Protein AF-A0A2D3VGV9-F1 (afdb_monomer_lite)

Secondary structure (DSSP, 8-state):
----HHHHHHHHHHHHHHHHHHHHHS--SSS------HHHH----------HHHHHHHHHHHHHHHHHHHHHHHT--EEEEEE-SS-EEEEES-STTHHHHHHHHHTSTTPPP----

pLDDT: mean 84.51, std 10.04, range [55.62, 95.38]

Sequence (117 aa):
MKFNFRIAIFALAIVFGLVFSFPSLLQTHDGKKIALGLDLQGGLHMLLGVKTEEATKSRIKSLAASIKHYSEKKDILIDSLVFDDSSVSFKLLDSDDLKAMQEFLSAVDGAKIVVNG

Radius of gyration: 36.47 Å; chains: 1; bounding box: 81×20×92 Å

Foldseek 3Di:
DPPDVVVVVVVVVVVVVCVQCVCQVVVDPDHDHPDDDCVVVPHDDDDDDDPVQVVLQVVQVVVLVVLVVVCVVVVWDKADFDTDSHDTDIDGPDPVCVVVSCVVCVPDPPDDDDDDD

Structure (mmCIF, N/CA/C/O backbone):
data_AF-A0A2D3VGV9-F1
#
_entry.id   AF-A0A2D3VGV9-F1
#
loop_
_atom_site.group_PDB
_atom_site.id
_atom_site.type_symbol
_atom_site.label_atom_id
_atom_site.label_alt_id
_atom_site.label_comp_id
_atom_site.label_asym_id
_atom_site.label_entity_id
_atom_site.label_seq_id
_atom_site.pdbx_PDB_ins_code
_atom_site.Cartn_x
_atom_site.Cartn_y
_atom_site.Cartn_z
_atom_site.occupancy
_atom_site.B_iso_or_equiv
_atom_site.auth_seq_id
_atom_site.auth_comp_id
_atom_site.auth_asym_id
_atom_site.auth_atom_id
_atom_site.pdbx_PDB_model_num
ATOM 1 N N . MET A 1 1 ? 52.191 8.287 -62.982 1.00 56.31 1 MET A N 1
ATOM 2 C CA . MET A 1 1 ? 51.556 8.811 -61.752 1.00 56.31 1 MET A CA 1
ATOM 3 C C . MET A 1 1 ? 51.990 7.903 -60.604 1.00 56.31 1 MET A C 1
ATOM 5 O O . MET A 1 1 ? 51.637 6.732 -60.629 1.00 56.31 1 MET A O 1
ATOM 9 N N . LYS A 1 2 ? 52.867 8.354 -59.692 1.00 62.16 2 LYS A N 1
ATOM 10 C CA . LYS A 1 2 ? 53.317 7.511 -58.567 1.00 62.16 2 LYS A CA 1
ATOM 11 C C . LYS A 1 2 ? 52.121 7.327 -57.636 1.00 62.16 2 LYS A C 1
ATOM 13 O O . LYS A 1 2 ? 51.665 8.298 -57.041 1.00 62.16 2 LYS A O 1
ATOM 18 N N . PHE A 1 3 ? 51.561 6.122 -57.597 1.00 62.72 3 PHE A N 1
ATOM 19 C CA . PHE A 1 3 ? 50.411 5.833 -56.751 1.00 62.72 3 PHE A CA 1
ATOM 20 C C . PHE A 1 3 ? 50.861 5.971 -55.296 1.00 62.72 3 PHE A C 1
ATOM 22 O O . PHE A 1 3 ? 51.665 5.182 -54.799 1.00 62.72 3 PHE A O 1
ATOM 29 N N . ASN A 1 4 ? 50.405 7.028 -54.629 1.00 81.19 4 ASN A N 1
ATOM 30 C CA . ASN A 1 4 ? 50.730 7.248 -53.232 1.00 81.19 4 ASN A CA 1
ATOM 31 C C . ASN A 1 4 ? 49.965 6.204 -52.428 1.00 81.19 4 ASN A C 1
ATOM 33 O O . ASN A 1 4 ? 48.757 6.318 -52.251 1.00 81.19 4 ASN A O 1
ATOM 37 N N . PHE A 1 5 ? 50.673 5.194 -51.932 1.00 85.94 5 PHE A N 1
ATOM 38 C CA . PHE A 1 5 ? 50.108 4.107 -51.129 1.00 85.94 5 PHE A CA 1
ATOM 39 C C . PHE A 1 5 ? 49.244 4.614 -49.957 1.00 85.94 5 PHE A C 1
ATOM 41 O O . PHE A 1 5 ? 48.237 4.006 -49.609 1.00 85.94 5 PHE A O 1
ATOM 48 N N . ARG A 1 6 ? 49.556 5.806 -49.429 1.00 85.50 6 ARG A N 1
ATOM 49 C CA . ARG A 1 6 ? 48.732 6.521 -48.441 1.00 85.50 6 ARG A CA 1
ATOM 50 C C . ARG A 1 6 ? 47.302 6.798 -48.928 1.00 85.50 6 ARG A C 1
ATOM 52 O O . ARG A 1 6 ? 46.365 6.617 -48.164 1.00 85.50 6 ARG A O 1
ATOM 59 N N . ILE A 1 7 ? 47.130 7.201 -50.189 1.00 87.75 7 ILE A N 1
ATOM 60 C CA . ILE A 1 7 ? 45.815 7.459 -50.802 1.00 87.75 7 ILE A CA 1
ATOM 61 C C . ILE A 1 7 ? 45.046 6.147 -50.971 1.00 87.75 7 ILE A C 1
ATOM 63 O O . ILE A 1 7 ? 43.850 6.108 -50.706 1.00 87.75 7 ILE A O 1
ATOM 67 N N . ALA A 1 8 ? 45.732 5.063 -51.344 1.00 88.06 8 ALA A N 1
ATOM 68 C CA . ALA A 1 8 ? 45.111 3.744 -51.452 1.00 88.06 8 ALA A CA 1
ATOM 69 C C . ALA A 1 8 ? 44.578 3.251 -50.095 1.00 88.06 8 ALA A C 1
ATOM 71 O O . ALA A 1 8 ? 43.436 2.807 -50.013 1.00 88.06 8 ALA A O 1
ATOM 72 N N . ILE A 1 9 ? 45.362 3.400 -49.019 1.00 90.50 9 ILE A N 1
ATOM 73 C CA . ILE A 1 9 ? 44.923 3.063 -47.655 1.00 90.50 9 ILE A CA 1
ATOM 74 C C . ILE A 1 9 ? 43.741 3.937 -47.227 1.00 90.50 9 ILE A C 1
ATOM 76 O O . ILE A 1 9 ? 42.785 3.437 -46.641 1.00 90.50 9 ILE A O 1
ATOM 80 N N . PHE A 1 10 ? 43.785 5.235 -47.528 1.00 92.50 10 PHE A N 1
ATOM 81 C CA . PHE A 1 10 ? 42.719 6.159 -47.151 1.00 92.50 10 PHE A CA 1
ATOM 82 C C . PHE A 1 10 ? 41.401 5.839 -47.870 1.00 92.50 10 PHE A C 1
ATOM 84 O O . PHE A 1 10 ? 40.346 5.792 -47.242 1.00 92.50 10 PHE A O 1
ATOM 91 N N . ALA A 1 11 ? 41.465 5.536 -49.169 1.00 91.44 11 ALA A N 1
ATOM 92 C CA . ALA A 1 11 ? 40.309 5.094 -49.942 1.00 91.44 11 ALA A CA 1
ATOM 93 C C . ALA A 1 11 ? 39.732 3.778 -49.396 1.00 91.44 11 ALA A C 1
ATOM 95 O O . ALA A 1 11 ? 38.520 3.662 -49.225 1.00 91.44 11 ALA A O 1
ATOM 96 N N . LEU A 1 12 ? 40.595 2.816 -49.050 1.00 92.81 12 LEU A N 1
ATOM 97 C CA . LEU A 1 12 ? 40.185 1.553 -48.439 1.00 92.81 12 LEU A CA 1
ATOM 98 C C . LEU A 1 12 ? 39.462 1.786 -47.098 1.00 92.81 12 LEU A C 1
ATOM 100 O O . LEU A 1 12 ? 38.398 1.217 -46.867 1.00 92.81 12 LEU A O 1
ATOM 104 N N . ALA A 1 13 ? 40.001 2.656 -46.239 1.00 92.69 13 ALA A N 1
ATOM 105 C CA . ALA A 1 13 ? 39.410 2.979 -44.941 1.00 92.69 13 ALA A CA 1
ATOM 106 C C . ALA A 1 13 ? 38.012 3.608 -45.070 1.00 92.69 13 ALA A C 1
ATOM 108 O O . ALA A 1 13 ? 37.107 3.245 -44.319 1.00 92.69 13 ALA A O 1
ATOM 109 N N . ILE A 1 14 ? 37.811 4.498 -46.049 1.00 92.31 14 ILE A N 1
ATOM 110 C CA . ILE A 1 14 ? 36.498 5.099 -46.332 1.00 92.31 14 ILE A CA 1
ATOM 111 C C . ILE A 1 14 ? 35.497 4.030 -46.778 1.00 92.31 14 ILE A C 1
ATOM 113 O O . ILE A 1 14 ? 34.376 3.992 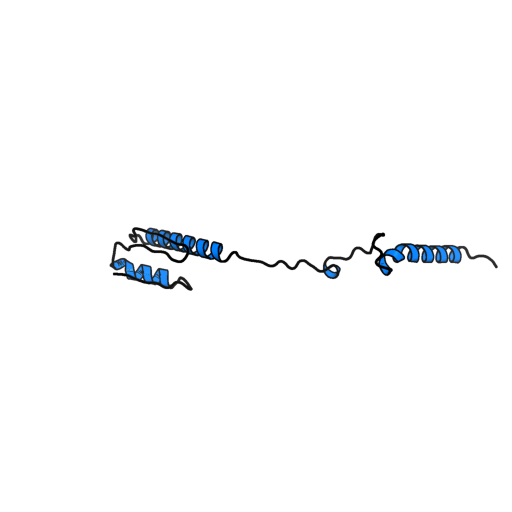-46.272 1.00 92.31 14 ILE A O 1
ATOM 117 N N . VAL A 1 15 ? 35.899 3.140 -47.690 1.00 92.56 15 VAL A N 1
ATOM 118 C CA . VAL A 1 15 ? 35.031 2.056 -48.175 1.00 92.56 15 VAL A CA 1
ATOM 119 C C . VAL A 1 15 ? 34.610 1.142 -47.024 1.00 92.56 15 VAL A C 1
ATOM 121 O O . VAL A 1 15 ? 33.423 0.859 -46.878 1.00 92.56 15 VAL A O 1
ATOM 124 N N . PHE A 1 16 ? 35.544 0.742 -46.156 1.00 90.31 16 PHE A N 1
ATOM 125 C CA . PHE A 1 16 ? 35.209 -0.046 -44.968 1.00 90.31 16 PHE A CA 1
ATOM 126 C C . PHE A 1 16 ? 34.268 0.705 -44.018 1.00 90.31 16 PHE A C 1
ATOM 128 O O . PHE A 1 16 ? 33.284 0.126 -43.562 1.00 90.31 16 PHE A O 1
ATOM 135 N N . GLY A 1 17 ? 34.514 1.993 -43.760 1.00 86.75 17 GLY A N 1
ATOM 136 C CA . GLY A 1 17 ? 33.648 2.813 -42.909 1.00 86.75 17 GLY A CA 1
ATOM 137 C C . GLY A 1 17 ? 32.206 2.890 -43.420 1.00 86.75 17 GLY A C 1
ATOM 138 O O . GLY A 1 17 ? 31.266 2.748 -42.634 1.00 86.75 17 GLY A O 1
ATOM 139 N N . LEU A 1 18 ? 32.022 3.041 -44.736 1.00 85.75 18 LEU A N 1
ATOM 140 C CA . LEU A 1 18 ? 30.701 3.048 -45.367 1.00 85.75 18 LEU A CA 1
ATOM 141 C C . LEU A 1 18 ? 30.015 1.683 -45.270 1.00 85.75 18 LEU A C 1
ATOM 143 O O . LEU A 1 18 ? 28.864 1.627 -44.849 1.00 85.75 18 LEU A O 1
ATOM 147 N N . VAL A 1 19 ? 30.716 0.590 -45.589 1.00 84.62 19 VAL A N 1
ATOM 148 C CA . VAL A 1 19 ? 30.159 -0.775 -45.527 1.00 84.62 19 VAL A CA 1
ATOM 149 C C . VAL A 1 19 ? 29.711 -1.137 -44.109 1.00 84.62 19 VAL A C 1
ATOM 151 O O . VAL A 1 19 ? 28.618 -1.669 -43.933 1.00 84.62 19 VAL A O 1
ATOM 154 N N . PHE A 1 20 ? 30.505 -0.806 -43.086 1.00 82.38 20 PHE A N 1
ATOM 155 C CA . PHE A 1 20 ? 30.145 -1.086 -41.692 1.00 82.38 20 PHE A CA 1
ATOM 156 C C . PHE A 1 20 ? 29.048 -0.161 -41.142 1.00 82.38 20 PHE A C 1
ATOM 158 O O . PHE A 1 20 ? 28.312 -0.570 -40.247 1.00 82.38 20 PHE A O 1
ATOM 165 N N . SER A 1 21 ? 28.895 1.053 -41.682 1.00 81.25 21 SER A N 1
ATOM 166 C CA . SER A 1 21 ? 27.848 2.001 -41.257 1.00 81.25 21 SER A CA 1
ATOM 167 C C . SER A 1 21 ? 26.528 1.834 -42.022 1.00 81.25 21 SER A C 1
ATOM 169 O O . SER A 1 21 ? 25.478 2.269 -41.546 1.00 81.25 21 SER A O 1
ATOM 171 N N . PHE A 1 22 ? 26.557 1.178 -43.187 1.00 79.69 22 PHE A N 1
ATOM 172 C CA . PHE A 1 22 ? 25.403 0.963 -44.065 1.00 79.69 22 PHE A CA 1
ATOM 173 C C . PHE A 1 22 ? 24.192 0.310 -43.365 1.00 79.69 22 PHE A C 1
ATOM 175 O O . PHE A 1 22 ? 23.085 0.838 -43.511 1.00 79.69 22 PHE A O 1
ATOM 182 N N . PRO A 1 23 ? 24.350 -0.745 -42.531 1.00 74.94 23 PRO A N 1
ATOM 183 C CA . PRO A 1 23 ? 23.219 -1.361 -41.830 1.00 74.94 23 PRO A CA 1
ATOM 184 C C . PRO A 1 23 ? 22.553 -0.422 -40.815 1.00 74.94 23 PRO A C 1
ATOM 186 O O . PRO A 1 23 ? 21.357 -0.537 -40.548 1.00 74.94 23 PRO A O 1
ATOM 189 N N . SER A 1 24 ? 23.314 0.524 -40.251 1.00 73.81 24 SER A N 1
ATOM 190 C CA . SER A 1 24 ? 22.802 1.471 -39.259 1.00 73.81 24 SER A CA 1
ATOM 191 C C . SER A 1 24 ? 22.029 2.634 -39.881 1.00 73.81 24 SER A C 1
ATOM 193 O O . SER A 1 24 ? 21.117 3.150 -39.241 1.00 73.81 24 SER A O 1
ATOM 195 N N . LEU A 1 25 ? 22.383 3.056 -41.100 1.00 72.25 25 LEU A N 1
ATOM 196 C CA . LEU A 1 25 ? 21.741 4.182 -41.789 1.00 72.25 25 LEU A CA 1
ATOM 197 C C . LEU A 1 25 ? 20.435 3.779 -42.480 1.00 72.25 25 LEU A C 1
ATOM 199 O O . LEU A 1 25 ? 19.468 4.532 -42.441 1.00 72.25 25 LEU A O 1
ATOM 203 N N . LEU A 1 26 ? 20.389 2.586 -43.082 1.00 71.69 26 LEU A N 1
ATOM 204 C CA . LEU A 1 26 ? 19.208 2.099 -43.808 1.00 71.69 26 LEU A CA 1
ATOM 205 C C . LEU A 1 26 ? 18.222 1.308 -42.941 1.00 71.69 26 LEU A C 1
ATOM 207 O O . LEU A 1 26 ? 17.231 0.798 -43.452 1.00 71.69 26 LEU A O 1
ATOM 211 N N . GLN A 1 27 ? 18.481 1.202 -41.633 1.00 62.62 27 GLN A N 1
ATOM 212 C CA . GLN A 1 27 ? 17.622 0.520 -40.656 1.00 62.62 27 GLN A CA 1
ATOM 213 C C . GLN A 1 27 ? 17.223 -0.923 -41.040 1.00 62.62 27 GLN A C 1
ATOM 215 O O . GLN A 1 27 ? 16.267 -1.464 -40.478 1.00 62.62 27 GLN A O 1
ATOM 220 N N . THR A 1 28 ? 17.976 -1.586 -41.921 1.00 61.56 28 THR A N 1
ATOM 221 C CA . THR A 1 28 ? 17.724 -2.957 -42.387 1.00 61.56 28 THR A CA 1
ATOM 222 C C . THR A 1 28 ? 17.696 -3.941 -41.214 1.00 61.56 28 THR A C 1
ATOM 224 O O . THR A 1 28 ? 18.459 -3.797 -40.259 1.00 61.56 28 THR A O 1
ATOM 227 N N . HIS A 1 29 ? 16.789 -4.923 -41.244 1.00 58.22 29 HIS A N 1
ATOM 228 C CA . HIS A 1 29 ? 16.639 -5.904 -40.160 1.00 58.22 29 HIS A CA 1
ATOM 229 C C . HIS A 1 29 ? 17.873 -6.795 -39.955 1.00 58.22 29 HIS A C 1
ATOM 231 O O . HIS A 1 29 ? 18.085 -7.253 -38.836 1.00 58.22 29 HIS A O 1
ATOM 237 N N . ASP A 1 30 ? 18.700 -6.969 -40.989 1.00 55.62 30 ASP A N 1
ATOM 238 C CA . ASP A 1 30 ? 19.939 -7.741 -40.929 1.00 55.62 30 ASP A CA 1
ATOM 239 C C . ASP A 1 30 ? 21.180 -6.838 -40.867 1.00 55.62 30 ASP A C 1
ATOM 241 O O . ASP A 1 30 ? 21.459 -6.053 -41.777 1.00 55.62 30 ASP A O 1
ATOM 245 N N . GLY A 1 31 ? 21.931 -6.973 -39.769 1.00 60.00 31 GLY A N 1
ATOM 246 C CA . GLY A 1 31 ? 23.182 -6.265 -39.485 1.00 60.00 31 GLY A CA 1
ATOM 247 C C . GLY A 1 31 ? 23.242 -5.700 -38.061 1.00 60.00 31 GLY A C 1
ATOM 248 O O . GLY A 1 31 ? 22.226 -5.328 -37.474 1.00 60.00 31 GLY A O 1
ATOM 249 N N . LYS A 1 32 ? 24.446 -5.620 -37.474 1.00 58.59 32 LYS A N 1
ATOM 250 C CA . LYS A 1 32 ? 24.643 -4.989 -36.156 1.00 58.59 32 LYS A CA 1
ATOM 251 C C . LYS A 1 32 ? 24.408 -3.480 -36.270 1.00 58.59 32 LYS A C 1
ATOM 253 O O . LYS A 1 32 ? 25.295 -2.740 -36.683 1.00 58.59 32 LYS A O 1
ATOM 258 N N . LYS A 1 33 ? 23.203 -3.038 -35.910 1.00 65.50 33 LYS A N 1
ATOM 259 C CA . LYS A 1 33 ? 22.865 -1.620 -35.733 1.00 65.50 33 LYS A CA 1
ATOM 260 C C . LYS A 1 33 ? 23.669 -1.022 -34.573 1.00 65.50 33 LYS A C 1
ATOM 262 O O . LYS A 1 33 ? 24.173 -1.755 -33.719 1.00 65.50 33 LYS A O 1
ATOM 267 N N . ILE A 1 34 ? 23.763 0.308 -34.525 1.00 73.75 34 ILE A N 1
ATOM 268 C CA . ILE A 1 34 ? 24.296 1.012 -33.352 1.00 73.75 34 ILE A CA 1
ATOM 269 C C . ILE A 1 34 ? 23.478 0.590 -32.125 1.00 73.75 34 ILE A C 1
ATOM 271 O O . ILE A 1 34 ? 22.249 0.671 -32.131 1.00 73.75 34 ILE A O 1
ATOM 275 N N . ALA A 1 35 ? 24.161 0.121 -31.080 1.00 74.19 35 ALA A N 1
ATOM 276 C CA . ALA A 1 35 ? 23.527 -0.190 -29.808 1.00 74.19 35 ALA A CA 1
ATOM 277 C C . ALA A 1 35 ? 23.081 1.124 -29.153 1.00 74.19 35 ALA A C 1
ATOM 279 O O . ALA A 1 35 ? 23.898 1.889 -28.644 1.00 74.19 35 ALA A O 1
ATOM 280 N N . LEU A 1 36 ? 21.784 1.409 -29.230 1.00 76.06 36 LEU A N 1
ATOM 281 C CA . LEU A 1 36 ? 21.181 2.570 -28.587 1.00 76.06 36 LEU A CA 1
ATOM 282 C C . LEU A 1 36 ? 21.071 2.315 -27.077 1.00 76.06 36 LEU A C 1
ATOM 284 O O . LEU A 1 36 ? 20.715 1.217 -26.657 1.00 76.06 36 LEU A O 1
ATOM 288 N N . GLY A 1 37 ? 21.382 3.324 -26.264 1.00 76.88 37 GLY A N 1
ATOM 289 C CA . GLY A 1 37 ? 21.129 3.278 -24.822 1.00 76.88 37 GLY A CA 1
ATOM 290 C C . GLY A 1 37 ? 19.638 3.418 -24.500 1.00 76.88 37 GLY A C 1
ATOM 291 O O . GLY A 1 37 ? 18.859 3.851 -25.347 1.00 76.88 37 GLY A O 1
ATOM 292 N N . LEU A 1 38 ? 19.252 3.104 -23.259 1.00 77.38 38 LEU A N 1
ATOM 293 C CA . LEU A 1 38 ? 17.859 3.148 -22.781 1.00 77.38 38 LEU A CA 1
ATOM 294 C C . LEU A 1 38 ? 17.170 4.504 -23.025 1.00 77.38 38 LEU A C 1
ATOM 296 O O . LEU A 1 38 ? 15.987 4.544 -23.350 1.00 77.38 38 LEU A O 1
ATOM 300 N N . ASP A 1 39 ? 17.928 5.596 -22.926 1.00 75.88 39 ASP A N 1
ATOM 301 C CA . ASP A 1 39 ? 17.461 6.965 -23.184 1.00 75.88 39 ASP A CA 1
ATOM 302 C C . ASP A 1 39 ? 16.963 7.158 -24.631 1.00 75.88 39 ASP A C 1
ATOM 304 O O . ASP A 1 39 ? 15.948 7.805 -24.869 1.00 75.88 39 ASP A O 1
ATOM 308 N N . LEU A 1 40 ? 17.618 6.505 -25.599 1.00 75.94 40 LEU A N 1
ATOM 309 C CA . LEU A 1 40 ? 17.267 6.558 -27.024 1.00 75.94 40 LEU A CA 1
ATOM 310 C C . LEU A 1 40 ? 16.367 5.397 -27.479 1.00 75.94 40 LEU A C 1
ATOM 312 O O . LEU A 1 40 ? 15.801 5.458 -28.568 1.00 75.94 40 LEU A O 1
ATOM 316 N N . GLN A 1 41 ? 16.244 4.332 -26.680 1.00 77.06 41 GLN A N 1
ATOM 317 C CA . GLN A 1 41 ? 15.372 3.182 -26.965 1.00 77.06 41 GLN A CA 1
ATOM 318 C C . GLN A 1 41 ? 13.935 3.370 -26.460 1.00 77.06 41 GLN A C 1
ATOM 320 O O . GLN A 1 41 ? 13.059 2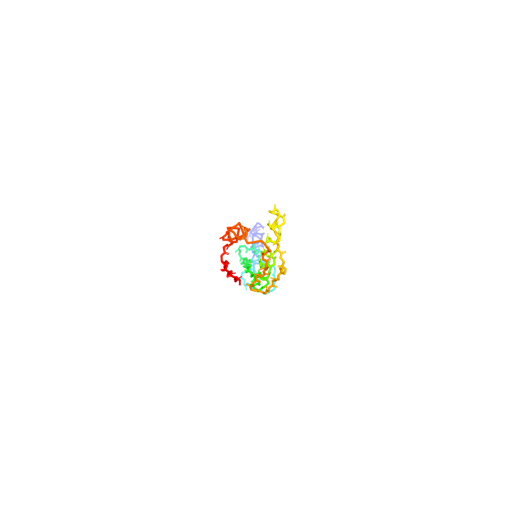.594 -26.837 1.00 77.06 41 GLN A O 1
ATOM 325 N N . GLY A 1 42 ? 13.688 4.406 -25.652 1.00 72.44 42 GLY A N 1
ATOM 326 C CA . GLY A 1 42 ? 12.428 4.586 -24.940 1.00 72.44 42 GLY A CA 1
ATOM 327 C C . GLY A 1 42 ? 12.395 3.699 -23.696 1.00 72.44 42 GLY A C 1
ATOM 328 O O . GLY A 1 42 ? 12.458 2.474 -23.777 1.00 72.44 42 GLY A O 1
ATOM 329 N N . GLY A 1 43 ? 12.349 4.331 -22.523 1.00 76.00 43 GLY A N 1
ATOM 330 C CA . GLY A 1 43 ? 12.392 3.654 -21.228 1.00 76.00 43 GLY A CA 1
ATOM 331 C C . GLY A 1 43 ? 11.110 2.901 -20.848 1.00 76.00 43 GLY A C 1
ATOM 332 O O . GLY A 1 43 ? 10.113 2.882 -21.566 1.00 76.00 43 GLY A O 1
ATOM 333 N N . LEU A 1 44 ? 11.135 2.295 -19.659 1.00 75.06 44 LEU A N 1
ATOM 334 C CA . LEU A 1 44 ? 10.011 1.562 -19.078 1.00 75.06 44 LEU A CA 1
ATOM 335 C C . LEU A 1 44 ? 9.029 2.525 -18.384 1.00 75.06 44 LEU A C 1
ATOM 337 O O . LEU A 1 44 ? 9.404 3.212 -17.436 1.00 75.06 44 LEU A O 1
ATOM 341 N N . HIS A 1 45 ? 7.760 2.535 -18.801 1.00 71.00 45 HIS A N 1
ATOM 342 C CA . HIS A 1 45 ? 6.678 3.188 -18.057 1.00 71.00 45 HIS A CA 1
ATOM 343 C C . HIS A 1 45 ? 5.995 2.159 -17.147 1.00 71.00 45 HIS A C 1
ATOM 345 O O . HIS A 1 45 ? 5.171 1.363 -17.597 1.00 71.00 45 HIS A O 1
ATOM 351 N N . MET A 1 46 ? 6.375 2.129 -15.867 1.00 74.06 46 MET A N 1
ATOM 352 C CA . MET A 1 46 ? 5.768 1.225 -14.890 1.00 74.06 46 MET A CA 1
ATOM 353 C C . MET A 1 46 ? 4.479 1.835 -14.343 1.00 74.06 46 MET A C 1
ATOM 355 O O . MET A 1 46 ? 4.512 2.785 -13.563 1.00 74.06 46 MET A O 1
ATOM 359 N N . LEU A 1 47 ? 3.341 1.264 -14.726 1.00 76.12 47 LEU A N 1
ATOM 360 C CA . LEU A 1 47 ? 2.057 1.591 -14.119 1.00 76.12 47 LEU A CA 1
ATOM 361 C C . LEU A 1 47 ? 1.926 0.820 -12.803 1.00 76.12 47 LEU A C 1
ATOM 363 O O . LEU A 1 47 ? 1.775 -0.401 -12.803 1.00 76.12 47 LEU A O 1
ATOM 367 N N . LEU A 1 48 ? 1.990 1.527 -11.676 1.00 78.81 48 LEU A N 1
ATOM 368 C CA . LEU A 1 48 ? 1.638 0.948 -10.384 1.00 78.81 48 LEU A CA 1
ATOM 369 C C . LEU A 1 48 ? 0.113 0.906 -10.260 1.00 78.81 48 LEU A C 1
ATOM 371 O O . LEU A 1 48 ? -0.538 1.936 -10.107 1.00 78.81 48 LEU A O 1
ATOM 375 N N . GLY A 1 49 ? -0.452 -0.297 -10.330 1.00 75.25 49 GLY A N 1
ATOM 376 C CA . GLY A 1 49 ? -1.849 -0.556 -10.000 1.00 75.25 49 GLY A CA 1
ATOM 377 C C . GLY A 1 49 ? -1.965 -1.150 -8.601 1.00 75.25 49 GLY A C 1
ATOM 378 O O .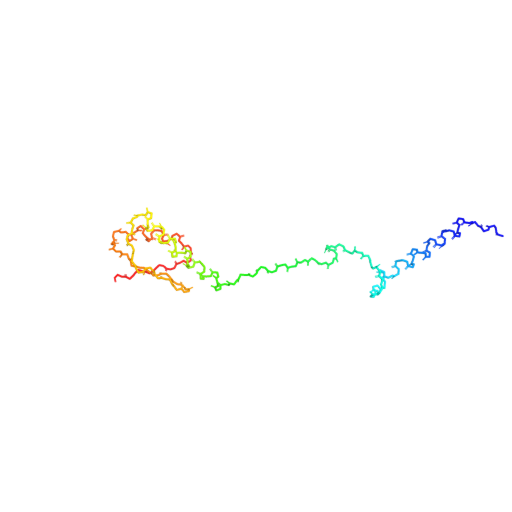 GLY A 1 49 ? -1.224 -2.068 -8.254 1.00 75.25 49 GLY A O 1
ATOM 379 N N . VAL A 1 50 ? -2.917 -0.662 -7.808 1.00 82.62 50 VAL A N 1
ATOM 380 C CA . VAL A 1 50 ? -3.355 -1.336 -6.583 1.00 82.62 50 VAL A CA 1
ATOM 381 C C . VAL A 1 50 ? -4.705 -1.989 -6.847 1.00 82.62 50 VAL A C 1
ATOM 383 O O . VAL A 1 50 ? -5.606 -1.369 -7.410 1.00 82.62 50 VAL A O 1
ATOM 386 N N . LYS A 1 51 ? -4.858 -3.251 -6.441 1.00 84.00 51 LYS A N 1
ATOM 387 C CA . LYS A 1 51 ? -6.171 -3.896 -6.407 1.00 84.00 51 LYS A CA 1
ATOM 388 C C . LYS A 1 51 ? -6.979 -3.252 -5.283 1.00 84.00 51 LYS A C 1
ATOM 390 O O . LYS A 1 51 ? -6.763 -3.568 -4.115 1.00 84.00 51 LYS A O 1
ATOM 395 N N . THR A 1 52 ? -7.868 -2.329 -5.633 1.00 86.38 52 THR A N 1
ATOM 396 C CA . THR A 1 52 ? -8.640 -1.526 -4.671 1.00 86.38 52 THR A CA 1
ATOM 397 C C . THR A 1 52 ? -9.420 -2.398 -3.693 1.00 86.38 52 THR A C 1
ATOM 399 O O . THR A 1 52 ? -9.389 -2.135 -2.499 1.00 86.38 52 THR A O 1
ATOM 402 N N . GLU A 1 53 ? -10.022 -3.485 -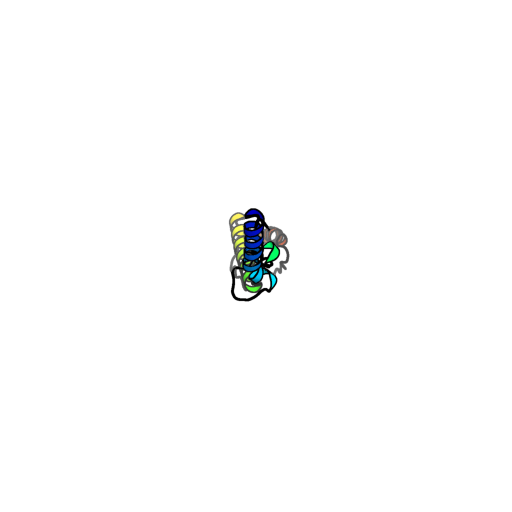4.172 1.00 86.62 53 GLU A N 1
ATOM 403 C CA . GLU A 1 53 ? -10.821 -4.390 -3.341 1.00 86.62 53 GLU A CA 1
ATOM 404 C C . GLU A 1 53 ? -9.985 -5.104 -2.267 1.00 86.62 53 GLU A C 1
ATOM 406 O O . GLU A 1 53 ? -10.324 -5.101 -1.082 1.00 86.62 53 GLU A O 1
ATOM 411 N N . GLU A 1 54 ? -8.836 -5.666 -2.660 1.00 86.25 54 GLU A N 1
ATOM 412 C CA . GLU A 1 54 ? -7.914 -6.312 -1.717 1.00 86.25 54 GLU A CA 1
ATOM 413 C C . GLU A 1 54 ? -7.320 -5.293 -0.733 1.00 86.25 54 GLU A C 1
ATOM 415 O O . GLU A 1 54 ? -7.159 -5.595 0.453 1.00 86.25 54 GLU A O 1
ATOM 420 N N . ALA A 1 55 ? -7.036 -4.071 -1.196 1.00 87.62 55 ALA A N 1
ATOM 421 C CA . ALA A 1 55 ? -6.526 -3.000 -0.348 1.00 87.62 55 ALA A CA 1
ATOM 422 C C . ALA A 1 55 ? -7.553 -2.561 0.708 1.00 87.62 55 ALA A C 1
ATOM 424 O O . ALA A 1 55 ? -7.190 -2.412 1.877 1.00 87.62 55 ALA A O 1
ATOM 425 N N . THR A 1 56 ? -8.829 -2.424 0.332 1.00 89.88 56 THR A N 1
ATOM 426 C CA . THR A 1 56 ? -9.922 -2.108 1.263 1.00 89.88 56 THR A CA 1
ATOM 427 C C . THR A 1 56 ? -10.066 -3.203 2.311 1.00 89.88 56 THR A C 1
ATOM 429 O O . THR A 1 56 ? -10.000 -2.919 3.507 1.00 89.88 56 THR A O 1
ATOM 432 N N . LYS A 1 57 ? -10.131 -4.474 1.895 1.00 90.75 57 LYS A N 1
ATOM 433 C CA . LYS A 1 57 ? -10.223 -5.612 2.822 1.00 90.75 57 LYS A CA 1
ATOM 434 C C . LYS A 1 57 ? -9.041 -5.673 3.793 1.00 90.75 57 LYS A C 1
ATOM 436 O O . LYS A 1 57 ? -9.216 -5.898 4.991 1.00 90.75 57 LYS A O 1
ATOM 441 N N . SER A 1 58 ? -7.826 -5.432 3.297 1.00 91.19 58 SER A N 1
ATOM 442 C CA . SER A 1 58 ? -6.625 -5.363 4.134 1.00 91.19 58 SER A CA 1
ATOM 443 C C . SER A 1 58 ? -6.694 -4.205 5.134 1.00 91.19 58 SER A C 1
ATOM 445 O O . SER A 1 58 ? -6.306 -4.363 6.293 1.00 91.19 58 SER A O 1
ATOM 447 N N . ARG A 1 59 ? -7.216 -3.046 4.717 1.00 91.25 59 ARG A N 1
ATOM 448 C CA . ARG A 1 59 ? -7.405 -1.886 5.593 1.00 91.25 59 ARG A CA 1
ATOM 449 C C . ARG A 1 59 ? -8.434 -2.165 6.687 1.00 91.25 59 ARG A C 1
ATOM 451 O O . ARG A 1 59 ? -8.148 -1.862 7.843 1.00 91.25 59 ARG A O 1
ATOM 458 N N . ILE A 1 60 ? -9.565 -2.788 6.358 1.00 92.50 60 ILE A N 1
ATOM 459 C CA . ILE A 1 60 ? -10.598 -3.178 7.330 1.00 92.50 60 ILE A CA 1
ATOM 460 C C . ILE A 1 60 ? -10.048 -4.191 8.344 1.00 92.50 60 ILE A C 1
ATOM 462 O O . ILE A 1 60 ? -10.202 -4.012 9.552 1.00 92.50 60 ILE A O 1
ATOM 466 N N . LYS A 1 61 ? -9.303 -5.202 7.882 1.00 92.62 61 LYS A N 1
ATOM 467 C CA . LYS A 1 61 ? -8.640 -6.170 8.770 1.00 92.62 61 LYS A CA 1
ATOM 468 C C . LYS A 1 61 ? -7.625 -5.502 9.705 1.00 92.62 61 LYS A C 1
ATOM 470 O O . LYS A 1 61 ? -7.565 -5.832 10.888 1.00 92.62 61 LYS A O 1
ATOM 475 N N . SER A 1 62 ? -6.843 -4.557 9.184 1.00 93.00 62 SER A N 1
ATOM 476 C CA . SER A 1 62 ? -5.891 -3.767 9.976 1.00 93.00 62 SER A CA 1
ATOM 477 C C . SER A 1 62 ? -6.597 -2.906 11.028 1.00 93.00 62 SER A C 1
ATOM 479 O O . SER A 1 62 ? -6.142 -2.813 12.169 1.00 93.00 62 SER A O 1
ATOM 481 N N . LEU A 1 63 ? -7.752 -2.332 10.683 1.00 93.25 63 LEU A N 1
ATOM 482 C CA . LEU A 1 63 ? -8.574 -1.570 11.618 1.00 93.25 63 LEU A CA 1
ATOM 483 C C . LEU A 1 63 ? -9.123 -2.462 12.739 1.00 93.25 63 LEU A C 1
ATOM 485 O O . LEU A 1 63 ? -8.976 -2.115 13.906 1.00 93.25 63 LEU A O 1
ATOM 489 N N . ALA A 1 64 ? -9.674 -3.634 12.414 1.00 93.69 64 ALA A N 1
ATOM 490 C CA . ALA A 1 64 ? -10.151 -4.589 13.417 1.00 93.69 64 ALA A CA 1
ATOM 491 C C . ALA A 1 64 ? -9.030 -5.029 14.379 1.00 93.69 64 ALA A C 1
ATOM 493 O O . ALA A 1 64 ? -9.225 -5.070 15.594 1.00 93.69 64 ALA A O 1
ATOM 494 N N . ALA A 1 65 ? -7.829 -5.294 13.852 1.00 94.19 65 ALA A N 1
ATOM 495 C CA . ALA A 1 65 ? -6.661 -5.607 14.675 1.00 94.19 65 ALA A CA 1
ATOM 496 C C . ALA A 1 65 ? -6.257 -4.430 15.578 1.00 94.19 65 ALA A C 1
ATOM 498 O O . ALA A 1 65 ? -5.911 -4.635 16.740 1.00 94.19 65 ALA A O 1
ATOM 499 N N . SER A 1 66 ? -6.344 -3.202 15.062 1.00 93.81 66 SER A N 1
ATOM 500 C CA . SER A 1 66 ? -6.041 -1.980 15.813 1.00 93.81 66 SER A CA 1
ATOM 501 C C . SER A 1 66 ? -7.049 -1.737 16.940 1.00 93.81 66 SER A C 1
ATOM 503 O O . SER A 1 66 ? -6.637 -1.394 18.044 1.00 93.81 66 SER A O 1
ATOM 505 N N . ILE A 1 67 ? -8.345 -1.978 16.701 1.00 94.25 67 ILE A N 1
ATOM 506 C CA . ILE A 1 67 ? -9.406 -1.915 17.724 1.00 94.25 67 ILE A CA 1
ATOM 507 C C . ILE A 1 67 ? -9.136 -2.933 18.828 1.00 94.25 67 ILE A C 1
ATOM 509 O O . ILE A 1 67 ? -9.132 -2.573 20.005 1.00 94.25 67 ILE A O 1
ATOM 513 N N . LYS A 1 68 ? -8.851 -4.188 18.462 1.00 94.25 68 LYS A N 1
ATOM 514 C CA . LYS A 1 68 ? -8.512 -5.234 19.433 1.00 94.25 68 LYS A CA 1
ATOM 515 C C . LYS A 1 68 ? -7.295 -4.840 20.273 1.00 94.25 68 LYS A C 1
ATOM 517 O O . LYS A 1 68 ? -7.359 -4.879 21.495 1.00 94.25 68 LYS A O 1
ATOM 522 N N . HIS A 1 69 ? -6.218 -4.403 19.623 1.00 95.38 69 HIS A N 1
ATOM 523 C CA . HIS A 1 69 ? -4.986 -4.024 20.308 1.00 95.38 69 HIS A CA 1
ATOM 524 C C . HIS A 1 69 ? -5.166 -2.807 21.226 1.00 95.38 69 HIS A C 1
ATOM 526 O O . HIS A 1 69 ? -4.629 -2.778 22.331 1.00 95.38 69 HIS A O 1
ATOM 532 N N . TYR A 1 70 ? -5.930 -1.802 20.790 1.00 94.75 70 TYR A N 1
ATOM 533 C CA . TYR A 1 70 ? -6.252 -0.642 21.617 1.00 94.75 70 TYR A CA 1
ATOM 534 C C . TYR A 1 70 ? -7.073 -1.042 22.844 1.00 94.75 70 TYR A C 1
ATOM 536 O O . TYR A 1 70 ? -6.762 -0.599 23.948 1.00 94.75 70 TYR A O 1
ATOM 544 N N . SER A 1 71 ? -8.066 -1.913 22.649 1.00 93.69 71 SER A N 1
ATOM 545 C CA . SER A 1 71 ? -8.932 -2.398 23.724 1.00 93.69 71 SER A CA 1
ATOM 546 C C . SER A 1 71 ? -8.128 -3.168 24.771 1.00 93.69 71 SER A C 1
ATOM 548 O O . SER A 1 71 ? -8.176 -2.822 25.943 1.00 93.69 71 SER A O 1
ATOM 550 N N . GLU A 1 72 ? -7.272 -4.104 24.347 1.00 93.81 72 GLU A N 1
ATOM 551 C CA . GLU A 1 72 ? -6.365 -4.838 25.245 1.00 93.81 72 GLU A CA 1
ATOM 552 C C . GLU A 1 72 ? -5.397 -3.905 25.992 1.00 93.81 72 GLU A C 1
ATOM 554 O O . GLU A 1 72 ? -5.145 -4.080 27.180 1.00 93.81 72 GLU A O 1
ATOM 559 N N . LYS A 1 73 ? -4.859 -2.877 25.321 1.00 95.31 73 LYS A N 1
ATOM 560 C CA . LYS A 1 73 ? -3.926 -1.918 25.937 1.00 95.31 73 LYS A CA 1
ATOM 561 C C . LYS A 1 73 ? -4.591 -1.019 26.983 1.00 95.31 73 LYS A C 1
ATOM 563 O O . LYS A 1 73 ? -3.911 -0.532 27.886 1.00 95.31 73 LYS A O 1
ATOM 568 N N . LYS A 1 74 ? -5.878 -0.726 26.811 1.00 93.50 74 LYS A N 1
ATOM 569 C CA . LYS A 1 74 ? -6.667 0.144 27.691 1.00 93.50 74 LYS A CA 1
ATOM 570 C C . LYS A 1 74 ? -7.535 -0.632 28.683 1.00 93.50 74 LYS A C 1
ATOM 572 O O . LYS A 1 74 ? -8.237 0.014 29.446 1.00 93.50 74 LYS A O 1
ATOM 577 N N . ASP A 1 75 ? -7.437 -1.961 28.682 1.00 92.75 75 ASP A N 1
ATOM 578 C CA . ASP A 1 75 ? -8.266 -2.874 29.478 1.00 92.75 75 ASP A CA 1
ATOM 579 C C . ASP A 1 75 ? -9.778 -2.699 29.225 1.00 92.75 75 ASP A C 1
ATOM 581 O O . ASP A 1 75 ? -10.609 -2.889 30.105 1.00 92.75 75 ASP A O 1
ATOM 585 N N . ILE A 1 76 ? -10.129 -2.322 27.990 1.00 93.62 76 ILE A N 1
ATOM 586 C CA . ILE A 1 76 ? -11.511 -2.131 27.545 1.00 93.62 76 ILE A CA 1
ATOM 587 C C . ILE A 1 76 ? -12.074 -3.481 27.116 1.00 93.62 76 ILE A C 1
ATOM 589 O O . ILE A 1 76 ? -11.532 -4.156 26.231 1.00 93.62 76 ILE A O 1
ATOM 593 N N . LEU A 1 77 ? -13.209 -3.852 27.698 1.00 92.62 77 LEU A N 1
ATOM 594 C CA . LEU A 1 77 ? -13.873 -5.111 27.402 1.00 92.62 77 LEU A CA 1
ATOM 595 C C . LEU A 1 77 ? -14.748 -4.981 26.147 1.00 92.62 77 LEU A C 1
ATOM 597 O O . LEU A 1 77 ? -15.784 -4.311 26.138 1.00 92.62 77 LEU A O 1
ATOM 601 N N . ILE A 1 78 ? -14.331 -5.668 25.081 1.00 93.25 78 ILE A N 1
ATOM 602 C CA . ILE A 1 78 ? -15.089 -5.802 23.834 1.00 93.25 78 ILE A CA 1
ATOM 603 C C . ILE A 1 78 ? -15.515 -7.252 23.605 1.00 93.25 78 ILE A C 1
ATOM 605 O O . ILE A 1 78 ? -14.768 -8.185 23.896 1.00 93.25 78 ILE A O 1
ATOM 609 N N . ASP A 1 79 ? -16.696 -7.437 23.026 1.00 91.62 79 ASP A N 1
ATOM 610 C CA . ASP A 1 79 ? -17.213 -8.741 22.614 1.00 91.62 79 ASP A CA 1
ATOM 611 C C . ASP A 1 79 ? -17.678 -8.711 21.151 1.00 91.62 79 ASP A C 1
ATOM 613 O O . ASP A 1 79 ? -17.951 -7.653 20.579 1.00 91.62 79 ASP A O 1
ATOM 617 N N . SER A 1 80 ? -17.782 -9.887 20.531 1.00 91.81 80 SER A N 1
ATOM 618 C CA . SER A 1 80 ? -18.347 -10.062 19.191 1.00 91.81 80 SER A CA 1
ATOM 619 C C . SER A 1 80 ? -17.696 -9.164 18.120 1.00 91.81 80 SER A C 1
ATOM 621 O O . SER A 1 80 ? -18.398 -8.590 17.288 1.00 91.81 80 SER A O 1
ATOM 623 N N . LEU A 1 81 ? -16.361 -9.025 18.130 1.00 92.94 81 LEU A N 1
ATOM 624 C CA . LEU A 1 81 ? -15.627 -8.294 17.088 1.00 92.94 81 LEU A CA 1
ATOM 625 C C . LEU A 1 81 ? -15.691 -9.060 15.760 1.00 92.94 81 LEU A C 1
ATOM 627 O O . LEU A 1 81 ? -15.050 -10.098 15.589 1.00 92.94 81 LEU A O 1
ATOM 631 N N . VAL A 1 82 ? -16.441 -8.513 14.810 1.00 91.94 82 VAL A N 1
ATOM 632 C CA . VAL A 1 82 ? -16.635 -9.050 13.462 1.00 91.94 82 VAL A CA 1
ATOM 633 C C . VAL A 1 82 ? -16.285 -7.967 12.448 1.00 91.94 82 VAL A C 1
ATOM 635 O O . VAL A 1 82 ? -16.526 -6.783 12.669 1.00 91.94 82 VAL A O 1
ATOM 638 N N . PHE A 1 83 ? -15.704 -8.365 11.323 1.00 91.25 83 PHE A N 1
ATOM 639 C CA . PHE A 1 83 ? -15.425 -7.471 10.208 1.00 91.25 83 PHE A CA 1
ATOM 640 C C . PHE A 1 83 ? -15.911 -8.095 8.901 1.00 91.25 83 PHE A C 1
ATOM 642 O O . PHE A 1 83 ? -15.822 -9.311 8.718 1.00 91.25 83 PHE A O 1
ATOM 649 N N . ASP A 1 84 ? -16.418 -7.254 8.006 1.00 88.69 84 ASP A N 1
ATOM 650 C CA . ASP A 1 84 ? -16.788 -7.607 6.636 1.00 88.69 84 ASP A CA 1
ATOM 651 C C . ASP A 1 84 ? -15.884 -6.866 5.631 1.00 88.69 84 ASP A C 1
ATOM 653 O O . ASP A 1 84 ? -14.824 -6.359 5.998 1.00 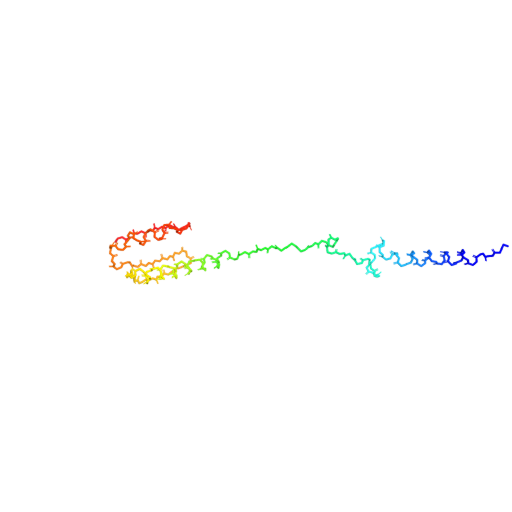88.69 84 ASP A O 1
ATOM 657 N N . ASP A 1 85 ? -16.238 -6.849 4.347 1.00 85.75 85 ASP A N 1
ATOM 658 C CA . ASP A 1 85 ? -15.415 -6.197 3.318 1.00 85.75 85 ASP A CA 1
ATOM 659 C C . ASP A 1 85 ? -15.461 -4.651 3.388 1.00 85.75 85 ASP A C 1
ATOM 661 O O . ASP A 1 85 ? -14.629 -3.977 2.782 1.00 85.75 85 ASP A O 1
ATOM 665 N N . SER A 1 86 ? -16.389 -4.082 4.159 1.00 86.75 86 SER A N 1
ATOM 666 C CA . SER A 1 86 ? -16.689 -2.647 4.238 1.00 86.75 86 SER A CA 1
ATOM 667 C C . SER A 1 86 ? -16.758 -2.075 5.659 1.00 86.75 86 SER A C 1
ATOM 669 O O . SER A 1 86 ? -16.616 -0.864 5.836 1.00 86.75 86 SER A O 1
ATOM 671 N N . SER A 1 87 ? -16.980 -2.910 6.675 1.00 90.38 87 SER A N 1
ATOM 672 C CA . SER A 1 87 ? -17.317 -2.478 8.028 1.00 90.38 87 SER A CA 1
ATOM 673 C C . SER A 1 87 ? -16.671 -3.348 9.111 1.00 90.38 87 SER A C 1
ATOM 675 O O . SER A 1 87 ? -16.293 -4.500 8.886 1.00 90.38 87 SER A O 1
ATOM 677 N N . VAL A 1 88 ? -16.533 -2.773 10.308 1.00 93.19 88 VAL A N 1
ATOM 678 C CA . VAL A 1 88 ? -16.128 -3.473 11.534 1.00 93.19 88 VAL A CA 1
ATOM 679 C C . VAL A 1 88 ? -17.187 -3.203 12.592 1.00 93.19 88 VAL A C 1
ATOM 681 O O . VAL A 1 88 ? -17.534 -2.049 12.835 1.00 93.19 88 VAL A O 1
ATOM 684 N N . SER A 1 89 ? -17.684 -4.262 13.222 1.00 93.06 89 SER A N 1
ATOM 685 C CA . SER A 1 89 ? -18.702 -4.212 14.269 1.00 93.06 89 SER A CA 1
ATOM 686 C C . SER A 1 89 ? -18.202 -4.931 15.515 1.00 93.06 89 SER A C 1
ATOM 688 O O . SER A 1 89 ? -17.594 -5.994 15.424 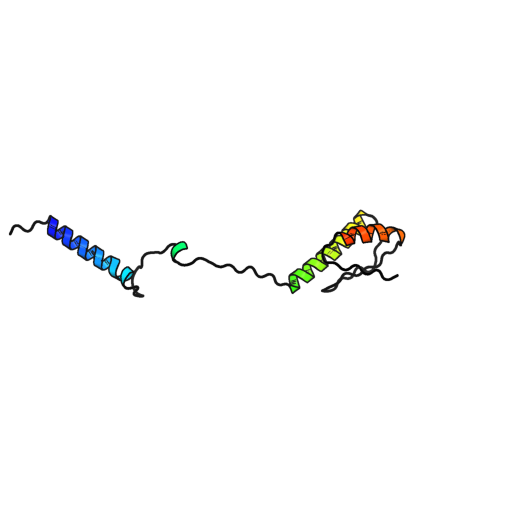1.00 93.06 89 SER A O 1
ATOM 690 N N . PHE A 1 90 ? -18.459 -4.361 16.685 1.00 93.75 90 PHE A N 1
ATOM 691 C CA . PHE A 1 90 ? -18.142 -4.964 17.977 1.00 93.75 90 PHE A CA 1
ATOM 692 C C . PHE A 1 90 ? -19.103 -4.432 19.037 1.00 93.75 90 PHE A C 1
ATOM 694 O O . PHE A 1 90 ? -19.738 -3.394 18.847 1.00 93.75 90 PHE A O 1
ATOM 701 N N . LYS A 1 91 ? -19.215 -5.153 20.151 1.00 92.94 91 LYS A N 1
ATOM 702 C CA . LYS A 1 91 ? -19.977 -4.732 21.324 1.00 92.94 91 LYS A CA 1
ATOM 703 C C . LYS A 1 91 ? -19.016 -4.253 22.393 1.00 92.94 91 LYS A C 1
ATOM 705 O O . LYS A 1 91 ? -18.021 -4.919 22.667 1.00 92.94 91 LYS A O 1
ATOM 710 N N . LEU A 1 92 ? -19.334 -3.117 22.991 1.00 92.94 92 LEU A N 1
ATOM 711 C CA . LEU A 1 92 ? -18.651 -2.623 24.176 1.00 92.94 92 LEU A CA 1
ATOM 712 C C . LEU A 1 92 ? -19.402 -3.150 25.403 1.00 92.94 92 LEU A C 1
ATOM 714 O O . LEU A 1 92 ? -20.627 -3.044 25.451 1.00 92.94 92 LEU A O 1
ATOM 718 N N . LEU A 1 93 ? -18.691 -3.775 26.341 1.00 91.25 93 LEU A N 1
ATOM 719 C CA . LEU A 1 93 ? -19.299 -4.359 27.543 1.00 91.25 93 LEU A CA 1
ATOM 720 C C . LEU A 1 93 ? -19.526 -3.314 28.642 1.00 91.25 93 LEU A C 1
ATOM 722 O O . LEU A 1 93 ? -20.469 -3.458 29.418 1.00 91.25 93 LEU A O 1
ATOM 726 N N . ASP A 1 94 ? -18.695 -2.272 28.678 1.00 90.62 94 ASP A N 1
ATOM 727 C CA . ASP A 1 94 ? -18.794 -1.157 29.617 1.00 90.62 94 ASP A CA 1
ATOM 728 C C . ASP A 1 94 ? -19.174 0.141 28.885 1.00 90.62 94 ASP A C 1
ATOM 730 O O . ASP A 1 94 ? -18.566 0.517 27.880 1.00 90.62 94 ASP A O 1
ATOM 734 N N . SER A 1 95 ? -20.200 0.839 29.373 1.00 87.06 95 SER A N 1
ATOM 735 C CA . SER A 1 95 ? -20.631 2.124 28.819 1.00 87.06 95 SER A CA 1
ATOM 736 C C . SER A 1 95 ? -19.665 3.268 29.123 1.00 87.06 95 SER A C 1
ATOM 738 O O . SER A 1 95 ? -19.638 4.248 28.374 1.00 87.06 95 SER A O 1
ATOM 740 N N . ASP A 1 96 ? -18.870 3.160 30.187 1.00 89.94 96 ASP A N 1
ATOM 741 C CA . ASP A 1 96 ? -17.955 4.221 30.613 1.00 89.94 96 ASP A CA 1
ATOM 742 C C . ASP A 1 96 ? -16.769 4.365 29.637 1.00 89.94 96 ASP A C 1
ATOM 744 O O . ASP A 1 96 ? -16.267 5.470 29.397 1.00 89.94 96 ASP A O 1
ATOM 748 N N . ASP A 1 97 ? -16.407 3.274 28.958 1.00 90.75 97 ASP A N 1
ATOM 749 C CA . ASP A 1 97 ? -15.341 3.220 27.951 1.00 90.75 97 ASP A CA 1
ATOM 750 C C . ASP A 1 97 ? -15.737 3.816 26.591 1.00 90.75 97 ASP A C 1
ATOM 752 O O . ASP A 1 97 ? -14.886 4.031 25.716 1.00 90.75 97 ASP A O 1
ATOM 756 N N . LEU A 1 98 ? -17.024 4.128 26.392 1.00 90.62 98 LEU A N 1
ATOM 757 C CA . LEU A 1 98 ? -17.558 4.614 25.118 1.00 90.62 98 LEU A CA 1
ATOM 758 C C . LEU A 1 98 ? -16.821 5.869 24.636 1.00 90.62 98 LEU A C 1
ATOM 760 O O . LEU A 1 98 ? -16.519 6.010 23.449 1.00 90.62 98 LEU A O 1
ATOM 764 N N . LYS A 1 99 ? -16.507 6.778 25.564 1.00 91.06 99 LYS A N 1
ATOM 765 C CA . LYS A 1 99 ? -15.845 8.048 25.254 1.00 91.06 99 LYS A CA 1
ATOM 766 C C . LYS A 1 99 ? -14.411 7.834 24.770 1.00 91.06 99 LYS A C 1
ATOM 768 O O . LYS A 1 99 ? -14.019 8.424 23.765 1.00 91.06 99 LYS A O 1
ATOM 773 N N . ALA A 1 100 ? -13.659 6.965 25.445 1.00 91.31 100 ALA A N 1
ATOM 774 C CA . ALA A 1 100 ? -12.287 6.634 25.068 1.00 91.31 100 ALA A CA 1
ATOM 775 C C . ALA A 1 100 ? -12.236 5.930 23.702 1.00 91.31 100 ALA A C 1
ATOM 777 O O . ALA A 1 100 ? -11.387 6.243 22.864 1.00 91.31 100 ALA A O 1
ATOM 778 N N . MET A 1 101 ? -13.184 5.023 23.449 1.00 91.44 101 MET A N 1
ATOM 779 C CA . MET A 1 101 ? -13.278 4.313 22.175 1.00 91.44 101 MET A CA 1
ATOM 780 C C . MET A 1 101 ? -13.680 5.240 21.019 1.00 91.44 101 MET A C 1
ATOM 782 O O . MET A 1 101 ? -13.096 5.161 19.940 1.00 91.44 101 MET A O 1
ATOM 786 N N . GLN A 1 102 ? -14.634 6.156 21.227 1.00 90.50 102 GLN A N 1
ATOM 787 C CA . GLN A 1 102 ? -14.994 7.153 20.212 1.00 90.50 102 GLN A CA 1
ATOM 788 C C . GLN A 1 102 ? -13.828 8.080 19.875 1.00 90.50 102 GLN A C 1
ATOM 790 O O . GLN A 1 102 ? -13.601 8.357 18.699 1.00 90.50 102 GLN A O 1
ATOM 795 N N . GLU A 1 103 ? -13.069 8.529 20.875 1.00 91.88 103 GLU A N 1
ATOM 796 C CA . GLU A 1 103 ? -11.883 9.359 20.659 1.00 91.88 103 GLU A CA 1
ATOM 797 C C . GLU A 1 103 ? -10.840 8.619 19.807 1.00 91.88 103 GLU A C 1
ATOM 799 O O . GLU A 1 103 ? -10.385 9.148 18.793 1.00 91.88 103 GLU A O 1
ATOM 804 N N . PHE A 1 104 ? -10.544 7.359 20.139 1.00 91.62 104 PHE A N 1
ATOM 805 C CA . PHE A 1 104 ? -9.653 6.511 19.343 1.00 91.62 104 PHE A CA 1
ATOM 806 C C . PHE A 1 104 ? -10.133 6.335 17.895 1.00 91.62 104 PHE A C 1
ATOM 808 O O . PHE A 1 104 ? -9.350 6.492 16.958 1.00 91.62 104 PHE A O 1
ATOM 815 N N . LEU A 1 105 ? -11.419 6.035 17.699 1.00 91.06 105 LEU A N 1
ATOM 816 C CA . LEU A 1 105 ? -11.985 5.803 16.370 1.00 91.06 105 LEU A CA 1
ATOM 817 C C . LEU A 1 105 ? -12.100 7.088 15.542 1.00 91.06 105 LEU A C 1
ATOM 819 O O . LEU A 1 105 ? -11.994 7.026 14.320 1.00 91.06 105 LEU A O 1
ATOM 823 N N . SER A 1 106 ? -12.276 8.250 16.176 1.00 88.38 106 SER A N 1
ATOM 824 C CA . SER A 1 106 ? -12.350 9.542 15.480 1.00 88.38 106 SER A CA 1
ATOM 825 C C . SER A 1 106 ? -11.038 9.943 14.799 1.00 88.38 106 SER A C 1
ATOM 827 O O . SER A 1 106 ? -11.058 10.715 13.845 1.00 88.38 106 SER A O 1
ATOM 829 N N . ALA A 1 107 ? -9.909 9.378 15.238 1.00 88.38 107 ALA A N 1
ATOM 830 C CA . ALA A 1 107 ? -8.609 9.567 14.600 1.00 88.38 107 ALA A CA 1
ATOM 831 C C . ALA A 1 107 ? -8.452 8.756 13.297 1.00 88.38 107 ALA A C 1
ATOM 833 O O . ALA A 1 107 ? -7.448 8.892 12.597 1.00 88.38 107 ALA A O 1
ATOM 834 N N . VAL A 1 108 ? -9.410 7.882 12.970 1.00 87.81 108 VAL A N 1
ATOM 835 C CA . VAL A 1 108 ? -9.381 7.074 11.750 1.00 87.81 108 VAL A CA 1
ATOM 836 C C . VAL A 1 108 ? -9.999 7.862 10.596 1.00 87.81 108 VAL A C 1
ATOM 838 O O . VAL A 1 108 ? -11.219 7.944 10.455 1.00 87.81 108 VAL A O 1
ATOM 841 N N . ASP A 1 109 ? -9.144 8.391 9.722 1.00 82.50 109 ASP A N 1
ATOM 842 C CA . ASP A 1 109 ? -9.579 9.118 8.527 1.00 82.50 109 ASP A CA 1
ATOM 843 C C . ASP A 1 109 ? -10.458 8.261 7.604 1.00 82.50 109 ASP A C 1
ATOM 845 O O . ASP A 1 109 ? -10.103 7.139 7.226 1.00 82.50 109 ASP A O 1
ATOM 849 N N . GLY A 1 110 ? -11.597 8.830 7.198 1.00 81.62 110 GLY A N 1
ATOM 850 C CA . GLY A 1 110 ? -12.520 8.231 6.230 1.00 81.62 110 GLY A CA 1
ATOM 851 C C . GLY A 1 110 ? -13.465 7.167 6.797 1.00 81.62 110 GLY A C 1
ATOM 852 O O . GLY A 1 110 ? -14.229 6.581 6.031 1.00 81.62 110 GLY A O 1
ATOM 853 N N . ALA A 1 111 ? -13.452 6.920 8.110 1.00 83.62 111 ALA A N 1
ATOM 854 C CA . ALA A 1 111 ? -14.391 6.010 8.760 1.00 83.62 111 ALA A CA 1
ATOM 855 C C . ALA A 1 111 ? -15.649 6.750 9.249 1.00 83.62 111 ALA A C 1
ATOM 857 O O . ALA A 1 111 ? -15.571 7.819 9.852 1.00 83.62 111 ALA A O 1
ATOM 858 N N . LYS A 1 112 ? -16.828 6.157 9.027 1.00 86.25 112 LYS A N 1
ATOM 859 C CA . LYS A 1 112 ? -18.088 6.616 9.625 1.00 86.25 112 LYS A CA 1
ATOM 860 C C . LYS A 1 112 ? -18.382 5.780 10.866 1.00 86.25 112 LYS A C 1
ATOM 862 O O . LYS A 1 112 ? -18.566 4.572 10.761 1.00 86.25 112 LYS A O 1
ATOM 867 N N . ILE A 1 113 ? -18.468 6.432 12.020 1.00 88.88 113 ILE A N 1
ATOM 868 C CA . ILE A 1 113 ? -18.773 5.776 13.294 1.00 88.88 113 ILE A CA 1
ATOM 869 C C . ILE A 1 113 ? -20.290 5.794 13.502 1.00 88.88 113 ILE A C 1
ATOM 871 O O . ILE A 1 113 ? -20.928 6.840 13.375 1.00 88.88 113 ILE A O 1
ATOM 875 N N . VAL A 1 114 ? -20.869 4.635 13.812 1.00 87.62 114 VAL A N 1
ATOM 876 C CA . VAL A 1 114 ? -22.282 4.484 14.177 1.00 87.62 114 VAL A CA 1
ATOM 877 C C . VAL A 1 114 ? -22.338 3.751 15.508 1.00 87.62 114 VAL A C 1
ATOM 879 O O . VAL A 1 114 ? -21.745 2.686 15.649 1.00 87.62 114 VAL A O 1
ATOM 882 N N . VAL A 1 115 ? -23.042 4.328 16.478 1.00 85.88 115 VAL A N 1
ATOM 883 C CA . VAL A 1 115 ? -23.251 3.730 17.799 1.00 85.88 115 VAL A CA 1
ATOM 884 C C . VAL A 1 115 ? -24.728 3.381 17.913 1.00 85.88 115 VAL A C 1
ATOM 886 O O . VAL A 1 115 ? -25.574 4.268 17.828 1.00 85.88 115 VAL A O 1
ATOM 889 N N . ASN A 1 116 ? -25.021 2.093 18.079 1.00 80.81 116 ASN A N 1
ATOM 890 C CA . ASN A 1 116 ? -26.365 1.600 18.366 1.00 80.81 116 ASN A CA 1
ATOM 891 C C . ASN A 1 116 ? -26.415 1.243 19.855 1.00 80.81 116 ASN A C 1
ATOM 893 O O . ASN A 1 116 ? -25.550 0.496 20.317 1.00 80.81 116 ASN A O 1
ATOM 897 N N . GLY A 1 117 ? -27.364 1.839 20.579 1.00 67.06 117 GLY A N 1
ATOM 898 C CA . GLY A 1 117 ? -27.582 1.614 22.013 1.00 67.06 117 GLY A CA 1
ATOM 899 C C . GLY A 1 117 ? -28.410 0.375 22.308 1.00 67.06 117 GLY A C 1
ATOM 900 O O . GLY A 1 117 ? -29.175 -0.049 21.411 1.00 67.06 117 GLY A O 1
#